Protein AF-A0A7V9NLW2-F1 (afdb_monomer_lite)

Structure (mmCIF, N/CA/C/O backbone):
data_AF-A0A7V9NLW2-F1
#
_entry.id   AF-A0A7V9NLW2-F1
#
loop_
_atom_site.group_PDB
_atom_site.id
_atom_site.type_symbol
_atom_site.label_atom_id
_atom_site.label_alt_id
_atom_site.label_comp_id
_atom_site.label_asym_id
_atom_site.label_entity_id
_atom_site.label_seq_id
_atom_site.pdbx_PDB_ins_code
_atom_site.Cartn_x
_atom_site.Cartn_y
_atom_site.Cartn_z
_atom_site.occupancy
_atom_site.B_iso_or_equiv
_atom_site.auth_seq_id
_atom_site.auth_comp_id
_atom_site.auth_asym_id
_atom_site.auth_atom_id
_atom_site.pdbx_PDB_model_num
ATOM 1 N N . MET A 1 1 ? 0.621 -42.858 -6.094 1.00 42.31 1 MET A N 1
ATOM 2 C CA . MET A 1 1 ? 2.095 -42.814 -6.012 1.00 42.31 1 MET A CA 1
ATOM 3 C C . MET A 1 1 ? 2.509 -41.392 -6.384 1.00 42.31 1 MET A C 1
ATOM 5 O O . MET A 1 1 ? 2.990 -41.152 -7.476 1.00 42.31 1 MET A O 1
ATOM 9 N N . GLU A 1 2 ? 1.865 -40.415 -5.752 1.00 43.38 2 GLU A N 1
ATOM 10 C CA . GLU A 1 2 ? 2.231 -39.727 -4.496 1.00 43.38 2 GLU A CA 1
ATOM 11 C C . GLU A 1 2 ? 2.865 -38.375 -4.847 1.00 43.38 2 GLU A C 1
ATOM 13 O O . GLU A 1 2 ? 4.068 -38.248 -5.032 1.00 43.38 2 GLU A O 1
ATOM 18 N N . LEU A 1 3 ? 1.991 -37.376 -4.985 1.00 42.38 3 LEU A N 1
ATOM 19 C CA . LEU A 1 3 ? 2.306 -35.947 -4.917 1.00 42.38 3 LEU A CA 1
ATOM 20 C C . LEU A 1 3 ? 1.462 -35.316 -3.791 1.00 42.38 3 LEU A C 1
ATOM 22 O O . LEU A 1 3 ? 0.95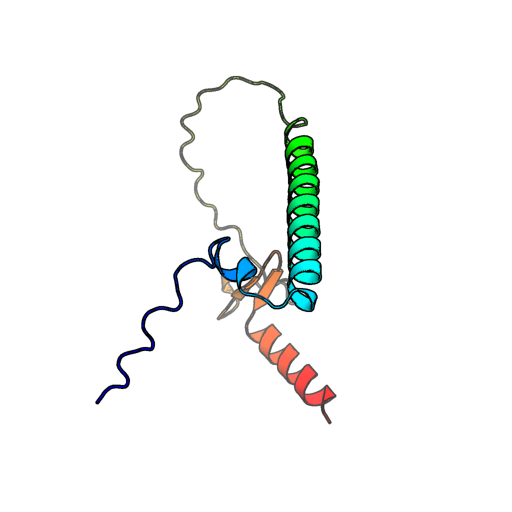1 -34.212 -3.921 1.00 42.38 3 LEU A O 1
ATOM 26 N N . ASP A 1 4 ? 1.338 -36.042 -2.676 1.00 47.84 4 ASP A N 1
ATOM 27 C CA . ASP A 1 4 ? 0.818 -35.558 -1.392 1.00 47.84 4 ASP A CA 1
ATOM 28 C C . ASP A 1 4 ? 1.994 -35.216 -0.464 1.00 47.84 4 ASP A C 1
ATOM 30 O O . ASP A 1 4 ? 2.136 -35.758 0.627 1.00 47.84 4 ASP A O 1
ATOM 34 N N . SER A 1 5 ? 2.903 -34.350 -0.919 1.00 48.00 5 SER A N 1
ATOM 35 C CA . SER A 1 5 ? 4.035 -33.909 -0.089 1.00 48.00 5 SER A CA 1
ATOM 36 C C . SER A 1 5 ? 4.409 -32.450 -0.345 1.00 48.00 5 SER A C 1
ATOM 38 O O . SER A 1 5 ? 5.579 -32.107 -0.493 1.00 48.00 5 SER A O 1
ATOM 40 N N . PHE A 1 6 ? 3.403 -31.579 -0.402 1.00 42.88 6 PHE A N 1
ATOM 41 C CA . PHE A 1 6 ? 3.584 -30.121 -0.362 1.00 42.88 6 PHE A CA 1
ATOM 42 C C . PHE A 1 6 ? 2.890 -29.492 0.860 1.00 42.88 6 PHE A C 1
ATOM 44 O O . PHE A 1 6 ? 2.466 -28.342 0.827 1.00 42.88 6 PHE A O 1
ATOM 51 N N . ALA A 1 7 ? 2.766 -30.262 1.947 1.00 47.00 7 ALA A N 1
ATOM 52 C CA . ALA A 1 7 ? 2.054 -29.886 3.170 1.00 47.00 7 ALA A CA 1
ATOM 53 C C . ALA A 1 7 ? 2.961 -29.891 4.419 1.00 47.00 7 ALA A C 1
ATOM 55 O O . ALA A 1 7 ? 2.567 -30.415 5.455 1.00 47.00 7 ALA A O 1
ATOM 56 N N . ALA A 1 8 ? 4.180 -29.343 4.322 1.00 50.56 8 ALA A N 1
ATOM 57 C CA . ALA A 1 8 ? 5.067 -29.160 5.483 1.00 50.56 8 ALA A CA 1
ATOM 58 C C . ALA A 1 8 ? 6.168 -28.100 5.253 1.00 50.56 8 ALA A C 1
ATOM 60 O O . ALA A 1 8 ? 7.339 -28.348 5.520 1.00 50.56 8 ALA A O 1
ATOM 61 N N . LEU A 1 9 ? 5.822 -26.923 4.724 1.00 47.50 9 LEU A N 1
ATOM 62 C CA . LEU A 1 9 ? 6.741 -25.771 4.704 1.00 47.50 9 LEU A CA 1
ATOM 63 C C . LEU A 1 9 ? 6.160 -24.594 5.492 1.00 47.50 9 LEU A C 1
ATOM 65 O O . LEU A 1 9 ? 6.164 -23.462 5.024 1.00 47.50 9 LEU A O 1
ATOM 69 N N . ASP A 1 10 ? 5.657 -24.882 6.690 1.00 51.34 10 ASP A N 1
ATOM 70 C CA . ASP A 1 10 ? 5.384 -23.866 7.707 1.00 51.34 10 ASP A CA 1
ATOM 71 C C . ASP A 1 10 ? 5.695 -24.433 9.095 1.00 51.34 10 ASP A C 1
ATOM 73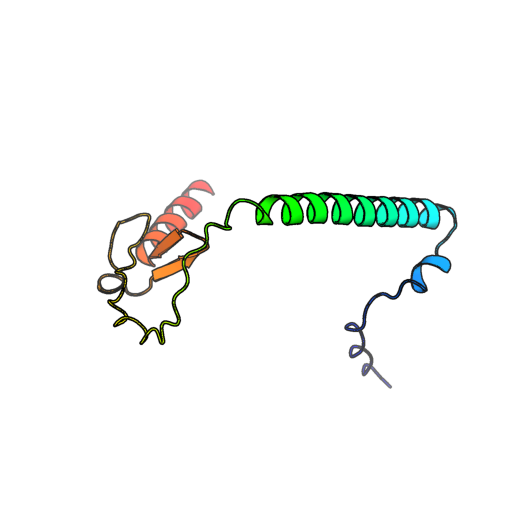 O O . ASP A 1 10 ? 4.822 -24.649 9.926 1.00 51.34 10 ASP A O 1
ATOM 77 N N . GLU A 1 11 ? 6.968 -24.758 9.325 1.00 55.81 11 GLU A N 1
ATOM 78 C CA . GLU A 1 11 ? 7.454 -24.966 10.684 1.00 55.81 11 GLU A CA 1
ATOM 79 C C . GLU A 1 11 ? 8.928 -24.558 10.753 1.00 55.81 11 GLU A C 1
ATOM 81 O O . GLU A 1 11 ? 9.818 -25.282 10.329 1.00 55.81 11 GLU A O 1
ATOM 86 N N . GLN A 1 12 ? 9.139 -23.308 11.172 1.00 45.34 12 GLN A N 1
ATOM 87 C CA . GLN A 1 12 ? 10.323 -22.783 11.863 1.00 45.34 12 GLN A CA 1
ATOM 88 C C . GLN A 1 12 ? 11.662 -23.473 11.537 1.00 45.34 12 GLN A C 1
ATOM 90 O O . GLN A 1 12 ? 11.975 -24.529 12.078 1.00 45.34 12 GLN A O 1
ATOM 95 N N . VAL A 1 13 ? 12.513 -22.807 10.746 1.00 52.16 13 VAL A N 1
ATOM 96 C CA . VAL A 1 13 ? 13.945 -23.143 10.640 1.00 52.16 13 VAL A CA 1
ATOM 97 C C . VAL A 1 13 ? 14.546 -23.126 12.047 1.00 52.16 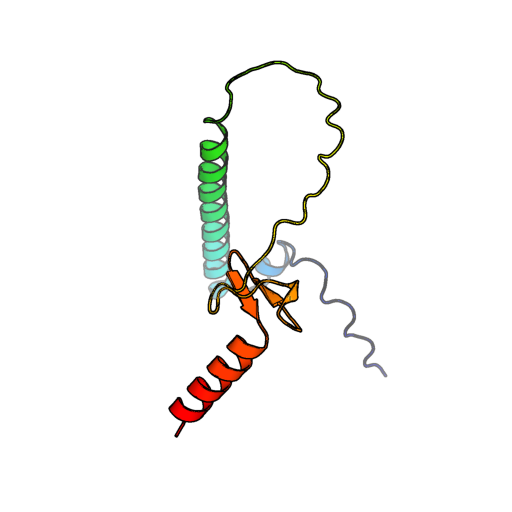13 VAL A C 1
ATOM 99 O O . VAL A 1 13 ? 14.757 -22.062 12.634 1.00 52.16 13 VAL A O 1
ATOM 102 N N . THR A 1 14 ? 14.776 -24.307 12.614 1.00 59.62 14 THR A N 1
ATOM 103 C CA . THR A 1 14 ? 15.379 -24.460 13.936 1.00 59.62 14 THR A CA 1
ATOM 104 C C . THR A 1 14 ? 16.895 -24.319 13.823 1.00 59.62 14 THR A C 1
ATOM 106 O O . THR A 1 14 ? 17.507 -24.581 12.786 1.00 59.62 14 THR A O 1
ATOM 109 N N . LYS A 1 15 ? 17.536 -23.892 14.914 1.00 53.59 15 LYS A N 1
ATOM 110 C CA . LYS A 1 15 ? 18.988 -23.679 15.050 1.00 53.59 15 LYS A CA 1
ATOM 111 C C . LYS A 1 15 ? 19.813 -24.974 14.899 1.00 53.59 15 LYS A C 1
ATOM 113 O O . LYS A 1 15 ? 20.967 -24.991 15.287 1.00 53.59 15 LYS A O 1
ATOM 118 N N . GLU A 1 16 ? 19.266 -26.056 14.367 1.00 54.56 16 GLU A N 1
ATOM 119 C CA . GLU A 1 16 ? 19.956 -27.339 14.197 1.00 54.56 16 GLU A CA 1
ATOM 120 C C . GLU A 1 16 ? 20.265 -27.627 12.712 1.00 54.56 16 GLU A C 1
ATOM 122 O O . GLU A 1 16 ? 21.237 -28.319 12.416 1.00 54.56 16 GLU A O 1
ATOM 127 N N . ASP A 1 17 ? 19.569 -26.978 11.766 1.00 55.25 17 ASP A N 1
ATOM 128 C CA . ASP A 1 17 ? 19.782 -27.153 10.315 1.00 55.25 17 ASP A CA 1
ATOM 129 C C . ASP A 1 17 ? 21.102 -26.546 9.780 1.00 55.25 17 ASP A C 1
ATOM 131 O O . ASP A 1 17 ? 21.618 -26.940 8.730 1.00 55.25 17 ASP A O 1
ATOM 135 N N . TRP A 1 18 ? 21.712 -25.587 10.485 1.00 55.09 18 TRP A N 1
ATOM 136 C CA . TRP A 1 18 ? 22.917 -24.890 9.999 1.00 55.09 18 TRP A CA 1
ATOM 137 C C . TRP A 1 18 ? 24.227 -25.662 10.244 1.00 55.09 18 TRP A C 1
ATOM 139 O O . TRP A 1 18 ? 25.247 -25.354 9.615 1.00 55.09 18 TRP A O 1
ATOM 149 N N . GLU A 1 19 ? 24.229 -26.694 11.097 1.00 54.38 19 GLU A N 1
ATOM 150 C CA . GLU A 1 19 ? 25.424 -27.493 11.399 1.00 54.38 19 GLU A CA 1
ATOM 151 C C . GLU A 1 19 ? 25.746 -28.552 10.328 1.00 54.38 19 GLU A C 1
ATOM 153 O O . GLU A 1 19 ? 26.892 -29.006 10.223 1.00 54.38 19 GLU A O 1
ATOM 158 N N . GLN A 1 20 ? 24.794 -28.902 9.461 1.00 57.34 20 GLN A N 1
ATOM 159 C CA . GLN A 1 20 ? 25.068 -29.740 8.287 1.00 57.34 20 GLN A CA 1
ATOM 160 C C . GLN A 1 20 ? 25.611 -28.954 7.077 1.00 57.34 20 GLN A C 1
ATOM 162 O O . GLN A 1 20 ? 25.919 -29.552 6.044 1.00 57.34 20 GLN A O 1
ATOM 167 N N . THR A 1 21 ? 25.809 -27.634 7.179 1.00 62.94 21 THR A N 1
ATOM 168 C CA . THR A 1 21 ? 26.367 -26.849 6.066 1.00 62.94 21 THR A CA 1
ATOM 169 C C . THR A 1 21 ? 27.896 -27.002 5.942 1.00 62.94 21 THR A C 1
ATOM 171 O O . THR A 1 21 ? 28.604 -27.096 6.956 1.00 62.94 21 THR A O 1
ATOM 174 N N . PRO A 1 22 ? 28.455 -27.014 4.709 1.00 69.31 22 PRO A N 1
ATOM 175 C CA . PRO A 1 22 ? 29.900 -27.039 4.485 1.00 69.31 22 PRO A CA 1
ATOM 176 C C . PRO A 1 22 ? 30.613 -25.926 5.264 1.00 69.31 22 PRO A C 1
ATOM 178 O O . PRO A 1 22 ? 30.098 -24.815 5.379 1.00 69.31 22 PRO A O 1
ATOM 181 N N . ALA A 1 23 ? 31.820 -26.191 5.775 1.00 67.81 23 ALA A N 1
ATOM 182 C CA . ALA A 1 23 ? 32.551 -25.261 6.650 1.00 67.81 23 ALA A CA 1
ATOM 183 C C . ALA A 1 23 ? 32.733 -23.846 6.058 1.00 67.81 23 ALA A C 1
ATOM 185 O O . ALA A 1 23 ? 32.789 -22.860 6.794 1.00 67.81 23 ALA A O 1
ATOM 186 N N . SER A 1 24 ? 32.788 -23.746 4.728 1.00 69.69 24 SER A N 1
ATOM 187 C CA . SER A 1 24 ? 32.840 -22.498 3.961 1.00 69.69 24 SER A CA 1
ATOM 188 C C . SER A 1 24 ? 31.576 -21.641 4.095 1.00 69.69 24 SER A C 1
ATOM 190 O O . SER A 1 24 ? 31.673 -20.418 4.109 1.00 69.69 24 SER A O 1
ATOM 192 N N . VAL A 1 25 ? 30.408 -22.265 4.236 1.00 70.00 25 VAL A N 1
ATOM 193 C CA . VAL A 1 25 ? 29.105 -21.596 4.377 1.00 70.00 25 VAL A CA 1
ATOM 194 C C . VAL A 1 25 ? 28.786 -21.337 5.849 1.00 70.00 25 VAL A C 1
ATOM 196 O O . VAL A 1 25 ? 28.273 -20.274 6.189 1.00 70.00 25 VAL A O 1
ATOM 199 N N . ARG A 1 26 ? 29.195 -22.246 6.742 1.00 73.50 26 ARG A N 1
ATOM 200 C CA . ARG A 1 26 ? 28.993 -22.133 8.193 1.00 73.50 26 ARG A CA 1
ATOM 201 C C . ARG A 1 26 ? 29.537 -20.825 8.771 1.00 73.50 26 ARG A C 1
ATOM 203 O O . ARG A 1 26 ? 28.859 -20.196 9.567 1.00 73.50 26 ARG A O 1
ATOM 210 N N . ARG A 1 27 ? 30.726 -20.375 8.348 1.00 73.44 27 ARG A N 1
ATOM 211 C CA . ARG A 1 27 ? 31.303 -19.099 8.821 1.00 73.44 27 ARG A CA 1
ATOM 212 C C . ARG A 1 27 ? 30.506 -17.877 8.373 1.00 73.44 27 ARG A C 1
ATOM 214 O O . ARG A 1 27 ? 30.388 -16.929 9.137 1.00 73.44 27 ARG A O 1
ATOM 221 N N . LEU A 1 28 ? 29.973 -17.904 7.153 1.00 76.94 28 LEU A N 1
ATOM 222 C CA . LEU A 1 28 ? 29.126 -16.832 6.634 1.00 76.94 28 LEU A CA 1
ATOM 223 C C . LEU A 1 28 ? 27.784 -16.806 7.359 1.00 76.94 28 LEU A C 1
ATOM 225 O O . LEU A 1 28 ? 27.359 -15.742 7.784 1.00 76.94 28 LEU A O 1
ATOM 229 N N . LEU A 1 29 ? 27.151 -17.964 7.550 1.00 77.38 29 LEU A N 1
ATOM 230 C CA . LEU A 1 29 ? 25.884 -18.060 8.273 1.00 77.38 29 LEU A CA 1
ATOM 231 C C . LEU A 1 29 ? 26.041 -17.692 9.745 1.00 77.38 29 LEU A C 1
ATOM 233 O O . LEU A 1 29 ? 25.226 -16.937 10.254 1.00 77.38 29 LEU A O 1
ATOM 237 N N . GLN A 1 30 ? 27.110 -18.145 10.398 1.00 77.44 30 GLN A N 1
ATOM 238 C CA . GLN A 1 30 ? 27.420 -17.772 11.772 1.00 77.44 30 GLN A CA 1
ATOM 239 C C . GLN A 1 30 ? 27.681 -16.265 11.899 1.00 77.44 30 GLN A C 1
ATOM 241 O O . GLN A 1 30 ? 27.091 -15.629 12.763 1.00 77.44 3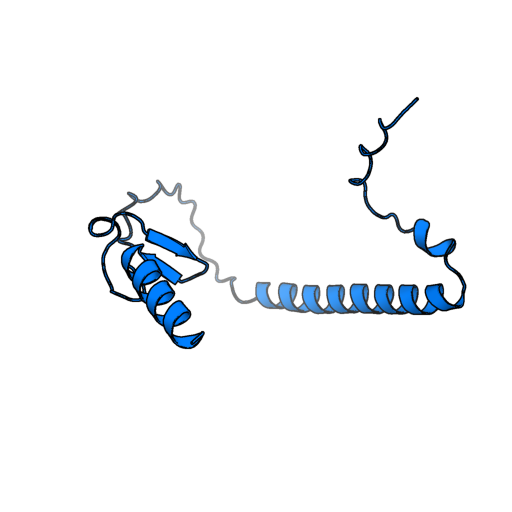0 GLN A O 1
ATOM 246 N N . TRP A 1 31 ? 28.460 -15.666 10.990 1.00 77.62 31 TRP A N 1
ATOM 247 C CA . TRP A 1 31 ? 28.665 -14.213 10.957 1.00 77.62 31 TRP A CA 1
ATOM 248 C C . TRP A 1 31 ? 27.368 -13.443 10.681 1.00 77.62 31 TRP A C 1
ATOM 250 O O . TRP A 1 31 ? 27.129 -12.412 11.299 1.00 77.62 31 TRP A O 1
ATOM 260 N N . LEU A 1 32 ? 26.510 -13.935 9.783 1.00 81.62 32 LEU A N 1
ATOM 261 C CA . LEU A 1 32 ? 25.211 -13.323 9.494 1.00 81.62 32 LEU A CA 1
ATOM 262 C C . LEU A 1 32 ? 24.268 -13.405 10.697 1.00 81.62 32 LEU A C 1
ATOM 264 O O . LEU A 1 32 ? 23.592 -12.423 10.989 1.00 81.62 32 LEU A O 1
ATOM 268 N N . PHE A 1 33 ? 24.250 -14.533 11.409 1.00 80.31 33 PHE A N 1
ATOM 269 C CA . PHE A 1 33 ? 23.441 -14.717 12.613 1.00 80.31 33 PHE A CA 1
ATOM 270 C C . PHE A 1 33 ? 23.931 -13.829 13.755 1.00 80.31 33 PHE A C 1
ATOM 272 O O . PHE A 1 33 ? 23.147 -13.070 14.312 1.00 80.31 33 PHE A O 1
ATOM 279 N N . GLU A 1 34 ? 25.235 -13.844 14.037 1.00 78.81 34 GLU A N 1
ATOM 280 C CA . GLU A 1 34 ? 25.860 -12.974 15.040 1.00 78.81 34 GLU A CA 1
ATOM 281 C C . GLU A 1 34 ? 25.670 -11.492 14.674 1.00 78.81 34 GLU A C 1
ATOM 283 O O . GLU A 1 34 ? 25.406 -10.657 15.538 1.00 78.81 34 GLU A O 1
ATOM 288 N N . SER A 1 35 ? 25.729 -11.152 13.381 1.00 78.06 35 SER A N 1
ATOM 289 C CA . SER A 1 35 ? 25.456 -9.798 12.899 1.00 78.06 35 SER A CA 1
ATOM 290 C C . SER A 1 35 ? 23.979 -9.412 13.015 1.00 78.06 35 SER A C 1
ATOM 292 O O . SER A 1 35 ? 23.696 -8.226 13.180 1.00 78.06 35 SER A O 1
ATOM 294 N N . TYR A 1 36 ? 23.044 -10.354 12.893 1.00 74.12 36 TYR A N 1
ATOM 295 C CA . TYR A 1 36 ? 21.610 -10.100 13.016 1.00 74.12 36 TYR A CA 1
ATOM 296 C C . TYR A 1 36 ? 21.189 -9.978 14.481 1.00 74.12 36 TYR A C 1
ATOM 298 O O . TYR A 1 36 ? 20.534 -9.003 14.834 1.00 74.12 36 TYR A O 1
ATOM 306 N N . GLU A 1 37 ? 21.634 -10.895 15.345 1.00 83.00 37 GLU A N 1
ATOM 307 C CA . GLU A 1 37 ? 21.384 -10.841 16.791 1.00 83.00 37 GLU A CA 1
ATOM 308 C C . GLU A 1 37 ? 21.966 -9.560 17.403 1.00 83.00 37 GLU A C 1
ATOM 310 O O . GLU A 1 37 ? 21.300 -8.901 18.199 1.00 83.00 37 GLU A O 1
ATOM 315 N N . LYS A 1 38 ? 23.160 -9.133 16.966 1.00 78.75 38 LYS A N 1
ATOM 316 C CA . LYS A 1 38 ? 23.755 -7.867 17.411 1.00 78.75 38 LYS A CA 1
ATOM 317 C C . LYS A 1 38 ? 22.931 -6.647 16.987 1.00 78.75 38 LYS A C 1
ATOM 319 O O . LYS A 1 38 ? 22.690 -5.764 17.801 1.00 78.75 38 LYS A O 1
ATOM 324 N N . ARG A 1 39 ? 22.456 -6.616 15.737 1.00 81.00 39 ARG A N 1
ATOM 325 C CA . ARG A 1 39 ? 21.577 -5.542 15.240 1.00 81.00 39 ARG A CA 1
ATOM 326 C C . ARG A 1 39 ? 20.212 -5.543 15.928 1.00 81.00 39 ARG A C 1
ATOM 328 O O . ARG A 1 39 ? 19.619 -4.483 16.085 1.00 81.00 39 ARG A O 1
ATOM 335 N N . LEU A 1 40 ? 19.713 -6.712 16.324 1.00 78.25 40 LEU A N 1
ATOM 336 C CA . LEU A 1 40 ? 18.452 -6.842 17.047 1.00 78.25 40 LEU A CA 1
ATOM 337 C C . LEU A 1 40 ? 18.582 -6.312 18.484 1.00 78.25 40 LEU A C 1
ATOM 339 O O . LEU A 1 40 ? 17.727 -5.547 18.914 1.00 78.25 40 LEU A O 1
ATOM 343 N N . ALA A 1 41 ? 19.687 -6.615 19.172 1.00 76.75 41 ALA A N 1
ATOM 344 C CA . ALA A 1 41 ? 19.985 -6.069 20.498 1.00 76.75 41 ALA A CA 1
ATOM 345 C C . ALA A 1 41 ? 20.178 -4.537 20.486 1.00 76.75 41 ALA A C 1
ATOM 347 O O . ALA A 1 41 ? 19.695 -3.852 21.384 1.00 76.75 41 ALA A O 1
ATOM 348 N N . GLU A 1 42 ? 20.828 -3.989 19.451 1.00 77.44 42 GLU A N 1
ATOM 349 C CA . GLU A 1 42 ? 20.991 -2.535 19.269 1.00 77.44 42 GLU A CA 1
ATOM 350 C C . GLU A 1 42 ? 19.634 -1.825 19.052 1.00 77.44 42 GLU A C 1
ATOM 352 O O . GLU A 1 42 ? 19.391 -0.762 19.620 1.00 77.44 42 GLU A O 1
ATOM 357 N N . LEU A 1 43 ? 18.705 -2.433 18.302 1.00 73.44 43 LEU A N 1
ATOM 358 C CA . LEU A 1 43 ? 17.350 -1.893 18.099 1.00 73.44 43 LEU A CA 1
ATOM 359 C C . LEU A 1 43 ? 16.471 -1.983 19.358 1.00 73.44 43 LEU A C 1
ATOM 361 O O . LEU A 1 43 ? 15.638 -1.108 19.597 1.00 73.44 43 LEU A O 1
ATOM 365 N N . GLU A 1 44 ? 16.636 -3.025 20.175 1.00 75.56 44 GLU A N 1
ATOM 366 C CA . GLU A 1 44 ? 15.923 -3.146 21.451 1.00 75.56 44 GLU A CA 1
ATOM 367 C C . GLU A 1 44 ? 16.353 -2.068 22.457 1.00 75.56 44 GLU A C 1
ATOM 369 O O . GLU A 1 44 ? 15.508 -1.551 23.192 1.00 75.56 44 GLU A O 1
ATOM 374 N N . GLU A 1 45 ? 17.629 -1.674 22.455 1.00 71.31 45 GLU A N 1
ATOM 375 C CA . GLU A 1 45 ? 18.134 -0.572 23.281 1.00 71.31 45 GLU A CA 1
ATOM 376 C C . GLU A 1 45 ? 17.524 0.779 22.864 1.00 71.31 45 GLU A C 1
ATOM 378 O O . GLU A 1 45 ? 17.081 1.547 23.723 1.00 71.31 45 GLU A O 1
ATOM 383 N N . GLU A 1 46 ? 17.386 1.040 21.559 1.00 67.38 46 GLU A N 1
ATOM 384 C CA . GLU A 1 46 ? 16.706 2.240 21.046 1.00 67.38 46 GLU A CA 1
ATOM 385 C C . GLU A 1 46 ? 15.214 2.283 21.433 1.00 67.38 46 GLU A C 1
ATOM 387 O O . GLU A 1 46 ? 14.709 3.326 21.863 1.00 67.38 46 GLU A O 1
ATOM 392 N N . ILE A 1 47 ? 14.507 1.148 21.361 1.00 69.50 47 ILE A N 1
ATOM 393 C CA . ILE A 1 47 ? 13.093 1.039 21.770 1.00 69.50 47 ILE A CA 1
ATOM 394 C C . ILE A 1 47 ? 12.931 1.174 23.296 1.00 69.50 47 ILE A C 1
ATOM 396 O O . ILE A 1 47 ? 11.916 1.688 23.782 1.00 69.50 47 ILE A O 1
ATOM 400 N N . ALA A 1 48 ? 13.912 0.720 24.080 1.00 71.25 48 ALA A N 1
ATOM 401 C CA . ALA A 1 48 ? 13.905 0.868 25.532 1.00 71.25 48 ALA A CA 1
ATOM 402 C C . ALA A 1 48 ? 14.132 2.329 25.962 1.00 71.25 48 ALA A C 1
ATOM 404 O O . ALA A 1 48 ? 13.472 2.801 26.894 1.00 71.25 48 ALA A O 1
ATOM 405 N N . LEU A 1 49 ? 14.992 3.074 25.256 1.00 63.09 49 LEU A N 1
ATOM 406 C CA . LEU A 1 49 ? 15.258 4.489 25.536 1.00 63.09 49 LEU A CA 1
ATOM 407 C C . LEU A 1 49 ? 14.071 5.395 25.164 1.00 63.09 49 LEU A C 1
ATOM 409 O O . LEU A 1 49 ? 13.806 6.380 25.853 1.00 63.09 49 LEU A O 1
ATOM 413 N N . SER A 1 50 ? 13.281 5.023 24.148 1.00 60.44 50 SER A N 1
ATOM 414 C CA . SER A 1 50 ? 12.068 5.762 23.765 1.00 60.44 50 SER A CA 1
ATOM 415 C C . SER A 1 50 ? 10.892 5.609 24.749 1.00 60.44 50 SER A C 1
ATOM 417 O O . SER A 1 50 ? 9.823 6.170 24.513 1.00 60.44 50 SER A O 1
ATOM 419 N N . LYS A 1 51 ? 11.043 4.848 25.847 1.00 64.25 51 LYS A N 1
ATOM 420 C CA . LYS A 1 51 ? 9.985 4.576 26.843 1.00 64.25 51 LYS A CA 1
ATOM 421 C C . LYS A 1 51 ? 10.088 5.383 28.147 1.00 64.25 51 LYS A C 1
ATOM 423 O O . LYS A 1 51 ? 9.216 5.225 28.999 1.00 64.25 51 LYS A O 1
ATOM 428 N N . VAL A 1 52 ? 11.096 6.248 28.319 1.00 60.50 52 VAL A N 1
ATOM 429 C CA . VAL A 1 52 ? 11.335 6.970 29.593 1.00 60.50 52 VAL A CA 1
ATOM 430 C C . VAL A 1 52 ? 10.880 8.444 29.598 1.00 60.50 52 VAL A C 1
ATOM 432 O O . VAL A 1 52 ? 10.725 9.016 30.671 1.00 60.50 52 VAL A O 1
ATOM 435 N N . GLU A 1 53 ? 10.508 9.059 28.469 1.00 54.69 53 GLU A N 1
ATOM 436 C CA . GLU A 1 53 ? 10.010 10.458 28.452 1.00 54.69 53 GLU A CA 1
ATOM 437 C C . GLU A 1 53 ? 8.482 10.602 28.348 1.00 54.69 53 GLU A C 1
ATOM 439 O O . GLU A 1 53 ? 7.953 11.549 27.769 1.00 54.69 53 GLU A O 1
ATOM 444 N N . SER A 1 54 ? 7.718 9.680 28.934 1.00 52.47 54 SER A N 1
ATOM 445 C CA . SER A 1 54 ? 6.264 9.861 29.080 1.00 52.47 54 SER A CA 1
ATOM 446 C C . SER A 1 54 ? 5.731 9.279 30.389 1.00 52.47 54 SER A C 1
ATOM 448 O O . SER A 1 54 ? 4.728 8.575 30.414 1.00 52.47 54 SER A O 1
ATOM 450 N N . THR A 1 55 ? 6.391 9.595 31.504 1.00 45.66 55 THR A N 1
ATOM 451 C CA . THR A 1 55 ? 5.772 9.530 32.835 1.00 45.66 55 THR A CA 1
ATOM 452 C C . THR A 1 55 ? 5.716 10.930 33.439 1.00 45.66 55 THR A C 1
ATOM 454 O O . THR A 1 55 ? 6.611 11.340 34.176 1.00 45.66 55 THR A O 1
ATOM 457 N N . THR A 1 56 ? 4.642 11.668 33.166 1.00 42.56 56 THR A N 1
ATOM 458 C CA . THR A 1 56 ? 4.114 12.623 34.143 1.00 42.56 56 THR A CA 1
ATOM 459 C C . THR A 1 56 ? 2.795 12.070 34.662 1.00 42.56 56 THR A C 1
ATOM 461 O O . THR A 1 56 ? 1.869 11.754 33.920 1.00 42.56 56 THR A O 1
ATOM 464 N N . SER A 1 57 ? 2.782 11.856 35.971 1.00 58.41 57 SER A N 1
ATOM 465 C CA . SER A 1 57 ? 1.682 11.298 36.741 1.00 58.41 57 SER A CA 1
ATOM 466 C C . SER A 1 57 ? 0.524 12.293 36.831 1.00 58.41 57 SER A C 1
ATOM 468 O O . SER A 1 57 ? 0.719 13.424 37.278 1.00 58.41 57 SER A O 1
ATOM 470 N N . VAL A 1 58 ? -0.682 11.854 36.471 1.00 54.94 58 VAL A N 1
ATOM 471 C CA . VAL A 1 58 ? -1.929 12.342 37.075 1.00 54.94 58 VAL A CA 1
ATOM 472 C C . VAL A 1 58 ? -2.883 11.158 37.206 1.00 54.94 58 VAL A C 1
ATOM 474 O O . VAL A 1 58 ? -3.202 10.486 36.228 1.00 54.94 58 VAL A O 1
ATOM 477 N N . GLU A 1 59 ? -3.288 10.874 38.440 1.00 55.91 59 GLU A N 1
ATOM 478 C CA . GLU A 1 59 ? -4.224 9.812 38.801 1.00 55.91 59 GLU A CA 1
ATOM 479 C C . GLU A 1 59 ? -5.632 10.117 38.272 1.00 55.91 59 GLU A C 1
ATOM 481 O O . GLU A 1 59 ? -6.114 11.246 38.364 1.00 55.91 59 GLU A O 1
ATOM 486 N N . GLY A 1 60 ? -6.330 9.098 37.765 1.00 40.62 60 GLY A N 1
ATOM 487 C CA . GLY A 1 60 ? -7.734 9.234 37.389 1.00 40.62 60 GLY A CA 1
ATOM 488 C C . GLY A 1 60 ? -8.324 7.953 36.819 1.00 40.62 60 GLY A C 1
ATOM 489 O O . GLY A 1 60 ? -8.171 7.661 35.636 1.00 40.62 60 GLY A O 1
ATOM 490 N N . SER A 1 61 ? -9.055 7.210 37.653 1.00 58.94 61 SER A N 1
ATOM 491 C CA . SER A 1 61 ? -10.002 6.200 37.182 1.00 58.94 61 SER A CA 1
ATOM 492 C C . SER A 1 61 ? -11.082 6.910 36.369 1.00 58.94 61 SER A C 1
ATOM 494 O O . SER A 1 61 ? -11.971 7.554 36.925 1.00 58.94 61 SER A O 1
ATOM 496 N N . THR A 1 62 ? -10.984 6.841 35.045 1.00 39.81 62 THR A N 1
ATOM 497 C CA . THR A 1 62 ? -12.075 7.230 34.158 1.00 39.81 62 THR A CA 1
ATOM 498 C C . THR A 1 62 ? -12.564 5.970 33.464 1.00 39.81 62 THR A C 1
ATOM 500 O O . THR A 1 62 ? -11.905 5.399 32.602 1.00 39.81 62 THR A O 1
ATOM 503 N N . ASN A 1 63 ? -13.754 5.511 33.853 1.00 62.09 63 ASN A N 1
ATOM 504 C CA . ASN A 1 63 ? -14.614 4.839 32.891 1.00 62.09 63 ASN A CA 1
ATOM 505 C C . ASN A 1 63 ? -14.872 5.873 31.793 1.00 62.09 63 ASN A C 1
ATOM 507 O O . ASN A 1 63 ? -15.683 6.776 31.989 1.00 62.09 63 ASN A O 1
ATOM 511 N N . VAL A 1 64 ? -14.119 5.803 30.696 1.00 49.59 64 VAL A N 1
ATOM 512 C CA . VAL A 1 64 ? -14.314 6.670 29.535 1.00 49.59 64 VAL A CA 1
ATOM 513 C C . VAL A 1 64 ? -15.415 6.025 28.691 1.00 49.59 64 VAL A C 1
ATOM 515 O O . VAL A 1 64 ? -15.140 5.024 28.026 1.00 49.59 6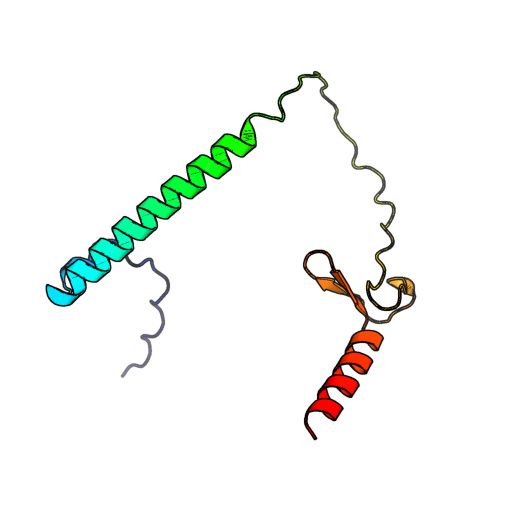4 VAL A O 1
ATOM 518 N N . PRO A 1 65 ? -16.673 6.514 28.704 1.00 59.34 65 PRO A N 1
ATOM 519 C CA . PRO A 1 65 ? -17.592 6.166 27.634 1.00 59.34 65 PRO A CA 1
ATOM 520 C C . PRO A 1 65 ? -16.952 6.638 26.329 1.00 59.34 65 PRO A C 1
ATOM 522 O O . PRO A 1 65 ? -16.536 7.795 26.228 1.00 59.34 65 PRO A O 1
ATOM 525 N N . ALA A 1 66 ? -16.818 5.718 25.369 1.00 53.34 66 ALA A N 1
ATOM 526 C CA . ALA A 1 66 ? -16.299 6.016 24.043 1.00 53.34 66 ALA A CA 1
ATOM 527 C C . ALA A 1 66 ? -16.948 7.316 23.528 1.00 53.34 66 ALA A C 1
ATOM 529 O O . ALA A 1 66 ? -18.180 7.426 23.587 1.00 53.34 66 ALA A O 1
ATOM 530 N N . PRO A 1 67 ? -16.158 8.312 23.082 1.00 59.75 67 PRO A N 1
ATOM 531 C CA . PRO A 1 67 ? -16.724 9.536 22.537 1.00 59.75 67 PRO A CA 1
ATOM 532 C C . PRO A 1 67 ? -17.649 9.167 21.369 1.00 59.75 67 PRO A C 1
ATOM 534 O O . PRO A 1 67 ? -17.376 8.177 20.676 1.00 59.75 67 PRO A O 1
ATOM 537 N N . PRO A 1 68 ? -18.735 9.923 21.124 1.00 58.91 68 PRO A N 1
ATOM 538 C CA . PRO A 1 68 ? -19.501 9.769 19.897 1.00 58.91 68 PRO A CA 1
ATOM 539 C C . PRO A 1 68 ? -18.495 9.831 18.752 1.00 58.91 68 PRO A C 1
ATOM 541 O O . PRO A 1 68 ? -17.728 10.788 18.670 1.00 58.91 68 PRO A O 1
ATOM 544 N N . VAL A 1 69 ? -18.416 8.780 17.937 1.00 57.31 69 VAL A N 1
ATOM 545 C CA . VAL A 1 69 ? -17.530 8.763 16.774 1.00 57.31 69 VAL A CA 1
ATOM 546 C C . VAL A 1 69 ? -18.112 9.761 15.784 1.00 57.31 69 VAL A C 1
ATOM 548 O O . VAL A 1 69 ? -18.911 9.419 14.916 1.00 57.31 69 VAL A O 1
ATOM 551 N N . GLU A 1 70 ? -17.761 11.027 15.970 1.00 60.66 70 GLU A N 1
ATOM 552 C CA . GLU A 1 70 ? -17.929 12.063 14.971 1.00 60.66 70 GLU A CA 1
ATOM 553 C C . GLU A 1 70 ? -17.130 11.566 13.765 1.00 60.66 70 GLU A C 1
ATOM 555 O O . GLU A 1 70 ? -15.931 11.295 13.912 1.00 60.66 70 GLU A O 1
ATOM 560 N N . PRO A 1 71 ? -17.764 11.317 12.607 1.00 61.78 71 PRO A N 1
ATOM 561 C CA . PRO A 1 71 ? -17.066 10.749 11.470 1.00 61.78 71 PRO A CA 1
ATOM 562 C C . PRO A 1 71 ? -15.992 11.750 11.051 1.00 61.78 71 PRO A C 1
ATOM 564 O O . PRO A 1 71 ? -16.306 12.767 10.437 1.00 61.78 71 PRO A O 1
ATOM 567 N N . LYS A 1 72 ? -14.732 11.483 11.424 1.00 65.44 72 LYS A N 1
ATOM 568 C CA . LYS A 1 72 ? -13.574 12.239 10.945 1.00 65.44 72 LYS A CA 1
ATOM 569 C C . LYS A 1 72 ? -13.663 12.222 9.430 1.00 65.44 72 LYS A C 1
ATOM 571 O O . LYS A 1 72 ? -13.530 11.167 8.814 1.00 65.44 72 LYS A O 1
ATOM 576 N N . GLU A 1 73 ? -13.989 13.373 8.854 1.00 77.56 73 GLU A N 1
ATOM 577 C CA . GLU A 1 73 ? -14.175 13.505 7.419 1.00 77.56 73 GLU A CA 1
ATOM 578 C C . GLU A 1 73 ? -12.820 13.285 6.748 1.00 77.56 73 GLU A C 1
ATOM 580 O O . GLU A 1 73 ? -11.978 14.178 6.704 1.00 77.56 73 GLU A O 1
ATOM 585 N N . VAL A 1 74 ? -12.589 12.063 6.274 1.00 86.50 74 VAL A N 1
ATOM 586 C CA . VAL A 1 74 ? -11.398 11.731 5.498 1.00 86.50 74 VAL A CA 1
ATOM 587 C C . VAL A 1 74 ? -11.557 12.289 4.086 1.00 86.50 74 VAL A C 1
ATOM 589 O O . VAL A 1 74 ? -12.622 12.180 3.461 1.00 86.50 74 VAL A O 1
ATOM 592 N N . ASN A 1 75 ? -10.500 12.930 3.601 1.00 92.81 75 ASN A N 1
ATOM 593 C CA . ASN A 1 75 ? -10.437 13.571 2.298 1.00 92.81 75 ASN A CA 1
ATOM 594 C C . ASN A 1 75 ? -9.297 12.983 1.464 1.00 92.81 75 ASN A C 1
ATOM 596 O O . ASN A 1 75 ? -8.317 12.468 1.993 1.00 92.81 75 ASN A O 1
ATOM 600 N N . CYS A 1 76 ? -9.437 13.040 0.143 1.00 94.69 76 CYS A N 1
ATOM 601 C CA . CYS A 1 76 ? -8.365 12.682 -0.774 1.00 94.69 76 CYS A CA 1
ATOM 602 C C . CYS A 1 76 ? -7.211 13.681 -0.629 1.00 94.69 76 CYS A C 1
ATOM 604 O O . CYS A 1 76 ? -7.421 14.888 -0.741 1.00 94.69 76 CYS A O 1
ATOM 606 N N . SER A 1 77 ? -5.990 13.184 -0.444 1.00 94.06 77 SER A N 1
ATOM 607 C CA . SER A 1 77 ? -4.786 14.007 -0.302 1.00 94.06 77 SER A CA 1
ATOM 608 C C . SER A 1 77 ? -4.393 14.737 -1.595 1.00 94.06 77 SER A C 1
ATOM 610 O O . SER A 1 77 ? -3.631 15.694 -1.537 1.00 94.06 77 SER A O 1
ATOM 612 N N . PHE A 1 78 ? -4.919 14.309 -2.748 1.00 94.00 78 PHE A N 1
ATOM 613 C CA . PHE A 1 78 ? -4.579 14.858 -4.065 1.00 94.00 78 PHE A CA 1
ATOM 614 C C . PHE A 1 78 ? -5.589 15.904 -4.552 1.00 94.00 78 PHE A C 1
ATOM 616 O O . PHE A 1 78 ? -5.200 16.994 -4.958 1.00 94.00 78 PHE A O 1
ATOM 623 N N . CYS A 1 79 ? -6.890 15.598 -4.495 1.00 94.44 79 CYS A N 1
ATOM 624 C CA . CYS A 1 79 ? -7.945 16.499 -4.978 1.00 94.44 79 CYS A CA 1
ATOM 625 C C . CYS A 1 79 ? -8.744 17.194 -3.865 1.00 94.44 79 CYS A C 1
ATOM 627 O O . CYS A 1 79 ? -9.562 18.062 -4.156 1.00 94.44 79 CYS A O 1
ATOM 629 N N . GLY A 1 80 ? -8.560 16.804 -2.598 1.00 90.94 80 GLY A N 1
ATOM 630 C CA . GLY A 1 80 ? -9.265 17.383 -1.448 1.00 90.94 80 GLY A CA 1
ATOM 631 C C . GLY A 1 80 ? -10.724 16.941 -1.274 1.00 90.94 80 GLY A C 1
ATOM 632 O O . GLY A 1 80 ? -11.348 17.320 -0.283 1.00 90.94 80 GLY A O 1
ATOM 633 N N . LYS A 1 81 ? -11.273 16.128 -2.190 1.00 92.44 81 LYS A N 1
ATOM 634 C CA . LYS A 1 81 ? -12.661 15.639 -2.119 1.00 92.44 81 LYS A CA 1
ATOM 635 C C . LYS A 1 81 ? -12.896 14.761 -0.895 1.00 92.44 81 LYS A C 1
ATOM 637 O O . LYS A 1 81 ? -12.040 13.954 -0.523 1.00 92.44 81 LYS A O 1
ATOM 642 N N . LYS A 1 82 ? -14.078 14.881 -0.292 1.00 91.31 82 LYS A N 1
ATOM 643 C CA . LYS A 1 82 ? -14.474 14.085 0.882 1.00 91.31 82 LYS A CA 1
ATOM 644 C C . LYS A 1 82 ? -14.860 12.662 0.484 1.00 91.31 82 LYS A C 1
ATOM 646 O O . LYS A 1 82 ? -15.325 12.435 -0.628 1.00 91.31 82 LYS A O 1
ATOM 651 N N . GLN A 1 83 ? -14.804 11.718 1.426 1.00 87.25 83 GLN A N 1
ATOM 652 C CA . GLN A 1 83 ? -15.272 10.337 1.209 1.00 87.25 83 GLN A CA 1
ATOM 653 C C . GLN A 1 83 ? -16.704 10.238 0.648 1.00 87.25 83 GLN A C 1
ATOM 655 O O . GLN A 1 83 ? -17.003 9.311 -0.090 1.00 87.25 83 GLN A O 1
ATOM 660 N N . LYS A 1 84 ? -17.589 11.186 0.986 1.00 86.44 84 LYS A N 1
ATOM 661 C CA . LYS A 1 84 ? -18.983 11.217 0.503 1.00 86.44 84 LYS A CA 1
ATOM 662 C C . LYS A 1 84 ? -19.124 11.692 -0.948 1.00 86.44 84 LYS A C 1
ATOM 664 O O . LYS A 1 84 ? -20.169 11.480 -1.549 1.00 86.44 84 LYS A O 1
ATOM 669 N N . GLU A 1 85 ? -18.112 12.373 -1.478 1.00 88.31 85 GLU A N 1
ATOM 670 C CA . GLU A 1 85 ? -18.117 12.967 -2.821 1.00 88.31 85 GLU A CA 1
ATOM 671 C C . GLU A 1 85 ? -17.499 12.040 -3.872 1.00 88.31 85 GLU A C 1
ATOM 673 O O . GLU A 1 85 ? -17.607 12.311 -5.065 1.00 88.31 85 GLU A O 1
ATOM 678 N N . VAL A 1 86 ? -16.842 10.959 -3.443 1.00 90.25 86 VAL A N 1
ATOM 679 C CA . VAL A 1 86 ? -16.138 10.018 -4.318 1.00 90.25 86 VAL A CA 1
ATOM 680 C C . VAL A 1 86 ? -16.710 8.616 -4.159 1.00 90.25 86 VAL A C 1
ATOM 682 O O . VAL A 1 86 ? -17.144 8.225 -3.079 1.00 90.25 86 VAL A O 1
ATOM 685 N N . VAL A 1 87 ? -16.694 7.836 -5.240 1.00 89.56 87 VAL A N 1
ATOM 686 C CA . VAL A 1 87 ? -17.242 6.469 -5.237 1.00 89.56 87 VAL A CA 1
ATOM 687 C C . VAL A 1 87 ? -16.380 5.545 -4.380 1.00 89.56 87 VAL A C 1
ATOM 689 O O . VAL A 1 87 ? -16.894 4.688 -3.662 1.00 89.56 87 VAL A O 1
ATOM 692 N N . LYS A 1 88 ? -15.056 5.718 -4.454 1.00 89.75 88 LYS A N 1
ATOM 693 C CA . LYS A 1 88 ? -14.088 4.981 -3.641 1.00 89.75 88 LYS A CA 1
ATOM 694 C C . LYS A 1 88 ? -12.990 5.918 -3.160 1.00 89.75 88 LYS A C 1
ATOM 696 O O . LYS A 1 88 ? -12.443 6.698 -3.939 1.00 89.75 88 LYS A O 1
ATOM 701 N N . LEU A 1 89 ? -12.649 5.783 -1.883 1.00 93.31 89 LEU A N 1
ATOM 702 C CA . LEU A 1 89 ? -11.487 6.400 -1.258 1.00 93.31 89 LEU A CA 1
ATOM 703 C C . LEU A 1 89 ? -10.636 5.285 -0.645 1.00 93.31 89 LEU A C 1
ATOM 705 O O . LEU A 1 89 ? -11.128 4.504 0.168 1.00 93.31 89 LEU A O 1
ATOM 709 N N . ILE A 1 90 ? -9.383 5.197 -1.068 1.00 92.88 90 ILE A N 1
ATOM 710 C CA . ILE A 1 90 ? -8.411 4.187 -0.656 1.00 92.88 90 ILE A CA 1
ATOM 711 C C . ILE A 1 90 ? -7.533 4.813 0.430 1.00 92.88 90 ILE A C 1
ATOM 713 O O . ILE A 1 90 ? -6.981 5.896 0.229 1.00 92.88 90 ILE A O 1
ATOM 717 N N . ALA A 1 91 ? -7.422 4.146 1.578 1.00 92.62 91 ALA A N 1
ATOM 718 C CA . ALA A 1 91 ? -6.576 4.570 2.690 1.00 92.62 91 ALA A CA 1
ATOM 719 C C . ALA A 1 91 ? -5.225 3.844 2.636 1.00 92.62 91 ALA A C 1
ATOM 721 O O . ALA A 1 91 ? -5.177 2.616 2.663 1.00 92.62 91 ALA A O 1
ATOM 722 N N . GLY A 1 92 ? -4.139 4.608 2.568 1.00 89.62 92 GLY A N 1
ATOM 723 C CA . GLY A 1 92 ? -2.765 4.146 2.740 1.00 89.62 92 GLY A CA 1
ATOM 724 C C . GLY A 1 92 ? -2.172 4.614 4.076 1.00 89.62 92 GLY A C 1
ATOM 725 O O . GLY A 1 92 ? -2.824 5.338 4.835 1.00 89.62 92 GLY A O 1
ATOM 726 N N . PRO A 1 93 ? -0.922 4.234 4.390 1.00 88.69 93 PRO A N 1
ATOM 727 C CA . PRO A 1 93 ? -0.222 4.737 5.568 1.00 88.69 93 PRO A CA 1
ATOM 728 C C . PRO A 1 93 ? -0.037 6.260 5.455 1.00 88.69 93 PRO A C 1
ATOM 730 O O . PRO A 1 93 ? 0.775 6.739 4.671 1.00 88.69 93 PRO A O 1
ATOM 733 N N . ASN A 1 94 ? -0.811 7.016 6.240 1.00 86.88 94 ASN A N 1
ATOM 734 C CA . ASN A 1 94 ? -0.835 8.488 6.285 1.00 86.88 94 ASN A CA 1
ATOM 735 C C . ASN A 1 94 ? -1.275 9.212 4.994 1.00 86.88 94 ASN A C 1
ATOM 737 O O . ASN A 1 94 ? -1.075 10.419 4.883 1.00 86.88 94 ASN A O 1
ATOM 741 N N . VAL A 1 95 ? -1.891 8.523 4.030 1.00 92.81 95 VAL A N 1
ATOM 742 C CA . VAL A 1 95 ? -2.317 9.127 2.754 1.00 92.81 95 VAL A CA 1
ATOM 743 C C . VAL A 1 95 ? -3.648 8.548 2.289 1.00 92.81 95 VAL A C 1
ATOM 745 O O . VAL A 1 95 ? -3.940 7.382 2.544 1.00 92.81 95 VAL A O 1
ATOM 748 N N . TYR A 1 96 ? -4.453 9.345 1.588 1.00 94.31 96 TYR A N 1
ATOM 749 C CA . TYR A 1 96 ? -5.728 8.907 1.021 1.00 94.31 96 TYR A CA 1
ATOM 750 C C . TYR A 1 96 ? -5.818 9.292 -0.455 1.00 94.31 96 TYR A C 1
ATOM 752 O O . TYR A 1 96 ? -5.496 10.421 -0.825 1.00 94.31 96 TYR A O 1
ATOM 760 N N . ILE A 1 97 ? -6.303 8.383 -1.300 1.00 95.19 97 ILE A N 1
ATOM 761 C CA . ILE A 1 97 ? -6.464 8.616 -2.743 1.00 95.19 97 ILE A CA 1
ATOM 762 C C . ILE A 1 97 ? -7.845 8.157 -3.223 1.00 95.19 97 ILE A C 1
ATOM 764 O O . ILE A 1 97 ? -8.335 7.112 -2.801 1.00 95.19 97 ILE A O 1
ATOM 768 N N . CYS A 1 98 ? -8.513 8.944 -4.071 1.00 96.12 98 CYS A N 1
ATOM 769 C CA . CYS A 1 98 ? -9.818 8.584 -4.639 1.00 96.12 98 CYS A CA 1
ATOM 770 C C . CYS A 1 98 ? -9.698 7.930 -6.022 1.00 96.12 98 CYS A C 1
ATOM 772 O O . CYS A 1 98 ? -8.665 8.052 -6.675 1.00 96.12 98 CYS A O 1
ATOM 774 N N . ASN A 1 99 ? -10.769 7.275 -6.485 1.00 94.69 99 ASN A N 1
ATOM 775 C CA . ASN A 1 99 ? -10.791 6.593 -7.787 1.00 94.69 99 ASN A CA 1
ATOM 776 C C . ASN A 1 99 ? -10.458 7.517 -8.970 1.00 94.69 99 ASN A C 1
ATOM 778 O O . ASN A 1 99 ? -9.678 7.131 -9.826 1.00 94.69 99 ASN A O 1
ATOM 782 N N . GLU A 1 100 ? -10.978 8.747 -8.981 1.00 95.25 100 GLU A N 1
ATOM 783 C CA . GLU A 1 100 ? -10.695 9.704 -10.059 1.00 95.25 100 GLU A CA 1
ATOM 784 C C . GLU A 1 100 ? -9.207 10.068 -10.121 1.00 95.25 100 GLU A C 1
ATOM 786 O O . GLU A 1 100 ? -8.631 10.170 -11.197 1.00 95.25 100 GLU A O 1
ATOM 791 N N . CYS A 1 101 ? -8.561 10.245 -8.962 1.00 95.94 101 CYS A N 1
ATOM 792 C CA . CYS A 1 101 ? -7.127 10.518 -8.918 1.00 95.94 101 CYS A CA 1
ATOM 793 C C . CYS A 1 101 ? -6.310 9.320 -9.403 1.00 95.94 101 CYS A C 1
ATOM 795 O O . CYS A 1 101 ? -5.291 9.531 -10.045 1.00 95.94 101 CYS A O 1
ATOM 797 N N . VAL A 1 102 ? -6.756 8.089 -9.129 1.00 94.56 102 VAL A N 1
ATOM 798 C CA . VAL A 1 102 ? -6.099 6.885 -9.657 1.00 94.56 102 VAL A CA 1
ATOM 799 C C . VAL A 1 102 ? -6.182 6.855 -11.182 1.00 94.56 102 VAL A C 1
ATOM 801 O O . VAL A 1 102 ? -5.156 6.661 -11.812 1.00 94.56 102 VAL A O 1
ATOM 804 N N . GLU A 1 103 ? -7.351 7.121 -11.770 1.00 94.12 103 GLU A N 1
ATOM 805 C CA . GLU A 1 103 ? -7.536 7.154 -13.233 1.00 94.12 103 GLU A CA 1
ATOM 806 C C . GLU A 1 103 ? -6.665 8.225 -13.908 1.00 94.12 103 GLU A C 1
ATOM 808 O O . GLU A 1 103 ? -6.048 7.972 -14.938 1.00 94.12 103 GLU A O 1
ATOM 813 N N . ILE A 1 104 ? -6.571 9.417 -13.307 1.00 94.19 104 ILE A N 1
ATOM 814 C CA . ILE A 1 104 ? -5.699 10.488 -13.809 1.00 94.19 104 ILE A CA 1
ATOM 815 C C . ILE A 1 104 ? -4.227 10.074 -13.714 1.00 94.19 104 ILE A C 1
ATOM 817 O O . ILE A 1 104 ? -3.470 10.299 -14.654 1.00 94.19 104 ILE A O 1
ATOM 821 N N . CYS A 1 105 ? -3.812 9.485 -12.589 1.00 93.44 105 CYS A N 1
ATOM 822 C CA . CYS A 1 105 ? -2.446 8.994 -12.430 1.00 93.44 105 CYS A CA 1
ATOM 823 C C . CYS A 1 105 ? -2.118 7.900 -13.451 1.00 93.44 105 CYS A C 1
ATOM 825 O O . CYS A 1 105 ? -1.030 7.932 -14.012 1.00 93.44 105 CYS A O 1
ATOM 827 N N . ASP A 1 106 ? -3.045 6.981 -13.714 1.00 93.12 106 ASP A N 1
ATOM 828 C CA . ASP A 1 106 ? -2.868 5.900 -14.687 1.00 93.12 106 ASP A CA 1
ATOM 829 C C . ASP A 1 106 ? -2.670 6.462 -16.101 1.00 93.12 106 ASP A C 1
ATOM 831 O O . ASP A 1 106 ? -1.697 6.128 -16.767 1.00 93.12 106 ASP A O 1
ATOM 835 N N . ALA A 1 107 ? -3.499 7.430 -16.508 1.00 92.31 107 ALA A N 1
ATOM 836 C CA . ALA A 1 107 ? -3.376 8.085 -17.810 1.00 92.31 107 ALA A CA 1
ATOM 837 C C . ALA A 1 107 ? -2.032 8.815 -18.002 1.00 92.31 107 ALA A C 1
ATOM 839 O O . ALA A 1 107 ? -1.476 8.804 -19.096 1.00 92.31 107 ALA A O 1
ATOM 840 N N . ILE A 1 108 ? -1.502 9.447 -16.948 1.00 93.00 108 ILE A N 1
ATOM 841 C CA . ILE A 1 108 ? -0.180 10.097 -16.993 1.00 93.00 108 ILE A CA 1
ATOM 842 C C . ILE A 1 108 ? 0.930 9.045 -17.136 1.00 93.00 108 ILE A C 1
ATOM 844 O O . ILE A 1 108 ? 1.867 9.240 -17.904 1.00 93.00 108 ILE A O 1
ATOM 848 N N . LEU A 1 109 ? 0.825 7.928 -16.410 1.00 90.75 109 LEU A N 1
ATOM 849 C CA . LEU A 1 109 ? 1.816 6.851 -16.455 1.00 90.75 109 LEU A CA 1
ATOM 850 C C . LEU A 1 109 ? 1.818 6.107 -17.795 1.00 90.75 109 LEU A C 1
ATOM 852 O O . LEU A 1 109 ? 2.878 5.684 -18.247 1.00 90.75 109 LEU A O 1
ATOM 856 N N . GLU A 1 110 ? 0.656 5.945 -18.428 1.00 90.88 110 GLU A N 1
ATOM 857 C CA . GLU A 1 110 ? 0.546 5.357 -19.764 1.00 90.88 110 GLU A CA 1
ATOM 858 C C . GLU A 1 110 ? 1.224 6.238 -20.831 1.00 90.88 110 GLU A C 1
ATOM 860 O O . GLU A 1 110 ? 1.937 5.704 -21.683 1.00 90.88 110 GLU A O 1
ATOM 865 N N . ASP A 1 111 ? 1.080 7.567 -20.748 1.00 81.38 111 ASP A N 1
ATOM 866 C CA . ASP A 1 111 ? 1.685 8.531 -21.688 1.00 81.38 111 ASP A CA 1
ATOM 867 C C . ASP A 1 111 ? 3.226 8.566 -21.591 1.00 81.38 111 ASP A C 1
ATOM 869 O O . ASP A 1 111 ? 3.916 8.614 -22.607 1.00 81.38 111 ASP A O 1
ATOM 873 N N . ASP A 1 112 ? 3.791 8.430 -20.383 1.00 70.00 112 ASP A N 1
ATOM 874 C CA . ASP A 1 112 ? 5.249 8.401 -20.150 1.00 70.00 112 ASP A CA 1
ATOM 875 C C . ASP A 1 112 ? 5.949 7.137 -20.708 1.00 70.00 112 ASP A C 1
ATOM 877 O O . ASP A 1 112 ? 7.181 7.069 -20.746 1.00 70.00 112 ASP A O 1
ATOM 881 N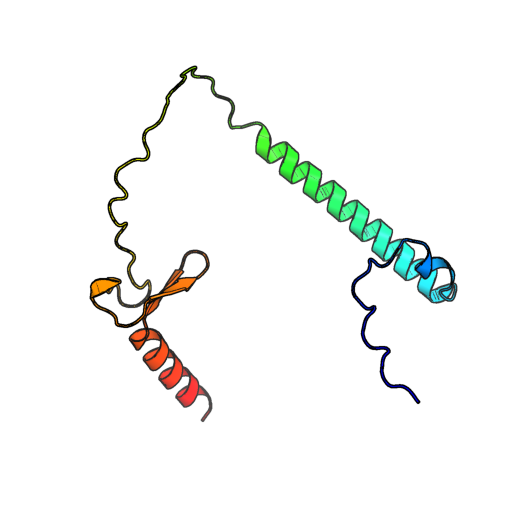 N . THR A 1 113 ? 5.193 6.118 -21.140 1.00 59.78 113 THR A N 1
ATOM 882 C CA . THR A 1 113 ? 5.744 4.878 -21.724 1.00 59.78 113 THR A CA 1
ATOM 883 C C . THR A 1 113 ? 5.807 4.860 -23.259 1.00 59.78 113 THR A C 1
ATOM 885 O O . THR A 1 113 ? 6.164 3.821 -23.828 1.00 59.78 113 THR A O 1
ATOM 888 N N . GLN A 1 114 ? 5.508 5.982 -23.931 1.00 46.72 114 GLN A N 1
ATOM 889 C CA . GLN A 1 114 ? 5.578 6.135 -25.397 1.00 46.72 114 GLN A CA 1
ATOM 890 C C . GLN A 1 114 ? 6.864 6.780 -25.930 1.00 46.72 114 GLN A C 1
ATOM 892 O O . GLN A 1 114 ? 7.419 7.703 -25.296 1.00 46.72 114 GLN A O 1
#

Sequence (114 aa):
MELDSFAALDEQVTKEDWEQTPASVRRLLQWLFESYEKRLAELEEEIALSKVESTTSVEGSTNVPAPPVEPKEVNCSFCGKKQKEVVKLIAGPNVYICNECVEICDAILEDDTQ

pLDDT: mean 71.77, std 17.38, range [39.81, 96.12]

Foldseek 3Di:
DDPPPPPPPPDDPDPPVLVPDDPVVSVVVVCVVVVVVVVVVVVVVVVVVVPPPPDDDDDDDDPDDDPDPPPPFDAAPPPRHTPVRAPDWDDDDVGIHGPVRVVVVVVVVVVVVD

Secondary structure (DSSP, 8-state):
----------S---TTGGGGS-HHHHHHHHHHHHHHHHHHHHHHHHHHHTTSS---------------------B-TTT--BTTTSS-EEEETTEEEEHHHHHHHHHHHHHTT-

Radius of gyration: 26.5 Å; chains: 1; bounding box: 52×60×64 Å